Protein AF-A0A7S2NTJ8-F1 (afdb_monomer_lite)

Foldseek 3Di:
DLQQDWWFWADPVVRGTDIDTLVPDDPPTDTDDDPPGDDSDDDAQLADPDLQQKDWDDPCVPDNDPDTDIDGHDPVSSVVVDPDDDPPPPDDPDPDDDDDDDD

pLDDT: mean 72.92, std 18.72, range [36.25, 94.25]

Sequence (103 aa):
AVNTAEVGRFEPSAGVFKQAMWRDIAVGDLLLVAKGEPFPADTLVLASADPAGTFYVATKSMDGETNLKERAAPALVLDSLGSEADAAQTARPGGGAAGDQMQ

Secondary structure (DSSP, 8-state):
--TT-EEEEEETTTTEEEEEEGGG--TT--EE--TTPPPSSS------SSTT-EEEEE-HHHH----EEEEE--HHHHHHH-S---TT---------------

Organism: NCBI:txid1333877

Structure (mmCIF, N/CA/C/O backbone):
data_AF-A0A7S2NTJ8-F1
#
_entry.id   AF-A0A7S2NTJ8-F1
#
loop_
_atom_site.group_PDB
_atom_site.id
_atom_site.type_symbol
_atom_site.label_atom_id
_atom_site.label_alt_id
_atom_site.label_comp_id
_atom_site.label_asym_id
_atom_site.label_entity_id
_atom_site.label_seq_id
_atom_site.pdbx_PDB_ins_code
_atom_site.Cartn_x
_atom_site.Cartn_y
_atom_site.Cartn_z
_atom_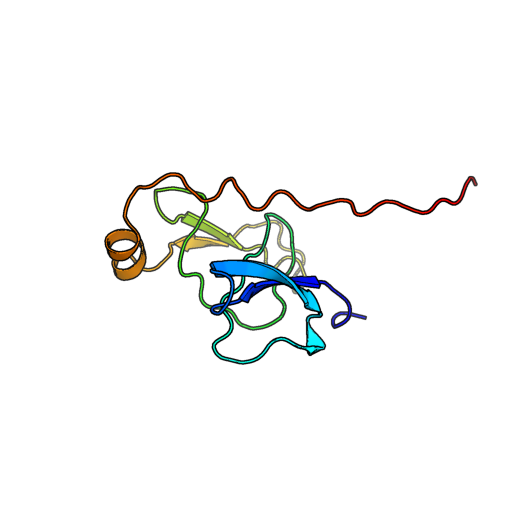site.occupancy
_atom_site.B_iso_or_equiv
_atom_site.auth_seq_id
_atom_site.auth_comp_id
_atom_site.auth_asym_id
_atom_site.auth_atom_id
_atom_site.pdbx_PDB_model_num
ATOM 1 N N . ALA A 1 1 ? 9.781 13.122 -12.894 1.00 47.97 1 ALA A N 1
ATOM 2 C CA . ALA A 1 1 ? 10.051 11.699 -13.168 1.00 47.97 1 ALA A CA 1
ATOM 3 C C . ALA A 1 1 ? 9.407 10.898 -12.046 1.00 47.97 1 ALA A C 1
ATOM 5 O O . ALA A 1 1 ? 9.948 10.879 -10.954 1.00 47.97 1 ALA A O 1
ATOM 6 N N . VAL A 1 2 ? 8.179 10.412 -12.247 1.00 58.44 2 VAL A N 1
ATOM 7 C CA . VAL A 1 2 ? 7.349 9.851 -11.156 1.00 58.44 2 VAL A CA 1
ATOM 8 C C . VAL A 1 2 ? 7.375 8.315 -11.164 1.00 58.44 2 VAL A C 1
ATOM 10 O O . VAL A 1 2 ? 7.156 7.687 -10.147 1.00 58.44 2 VAL A O 1
ATOM 13 N N . ASN A 1 3 ? 7.742 7.695 -12.287 1.00 70.75 3 ASN A N 1
ATOM 14 C CA . ASN A 1 3 ? 7.767 6.243 -12.496 1.00 70.75 3 ASN A CA 1
ATOM 15 C C . ASN A 1 3 ? 9.104 5.560 -12.138 1.00 70.75 3 ASN A C 1
ATOM 17 O O . ASN A 1 3 ? 9.318 4.407 -12.509 1.00 70.75 3 ASN A O 1
ATOM 21 N N . THR A 1 4 ? 10.010 6.273 -11.465 1.00 73.75 4 THR A N 1
ATOM 22 C CA . THR A 1 4 ? 11.324 5.767 -11.027 1.00 73.75 4 THR A CA 1
ATOM 23 C C . THR A 1 4 ? 11.387 5.506 -9.524 1.00 73.75 4 THR A C 1
ATOM 25 O O . THR A 1 4 ? 12.453 5.182 -9.014 1.00 73.75 4 THR A O 1
ATOM 28 N N . ALA A 1 5 ? 10.283 5.714 -8.805 1.00 85.38 5 ALA A N 1
ATOM 29 C CA . ALA A 1 5 ? 10.195 5.385 -7.392 1.00 85.38 5 ALA A CA 1
ATOM 30 C C . ALA A 1 5 ? 10.023 3.870 -7.201 1.00 85.38 5 ALA A C 1
ATOM 32 O O . ALA A 1 5 ? 9.590 3.155 -8.110 1.00 85.38 5 ALA A O 1
ATOM 33 N N . GLU A 1 6 ? 10.378 3.396 -6.011 1.00 89.31 6 GLU A N 1
ATOM 34 C CA . GLU A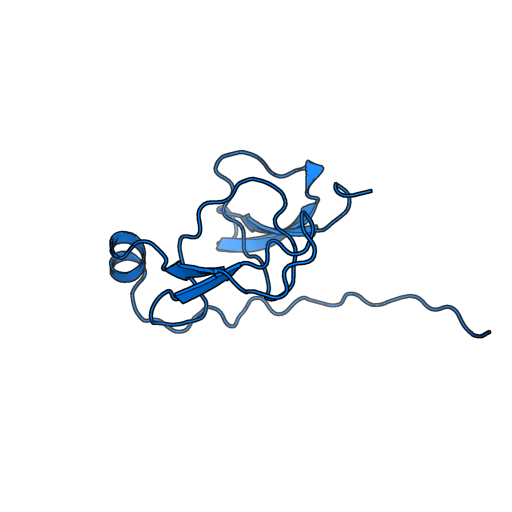 1 6 ? 10.229 2.001 -5.607 1.00 89.31 6 GLU A CA 1
ATOM 35 C C . GLU A 1 6 ? 9.071 1.855 -4.619 1.00 89.31 6 GLU A C 1
ATOM 37 O O . GLU A 1 6 ? 8.667 2.807 -3.949 1.00 89.31 6 GLU A O 1
ATOM 42 N N . VAL A 1 7 ? 8.510 0.655 -4.563 1.00 91.62 7 VAL A N 1
ATOM 43 C CA . VAL A 1 7 ? 7.504 0.252 -3.582 1.00 91.62 7 VAL A CA 1
ATOM 44 C C . VAL A 1 7 ? 7.739 -1.210 -3.212 1.00 91.62 7 VAL A C 1
ATOM 46 O O . VAL A 1 7 ? 8.233 -1.996 -4.025 1.00 91.62 7 VAL A O 1
ATOM 49 N N . GLY A 1 8 ? 7.389 -1.601 -1.986 1.00 93.12 8 GLY A N 1
ATOM 50 C CA . GLY A 1 8 ? 7.410 -3.008 -1.605 1.00 93.12 8 GLY A CA 1
ATOM 51 C C . GLY A 1 8 ? 6.303 -3.766 -2.333 1.00 93.12 8 GLY A C 1
ATOM 52 O O . GLY A 1 8 ? 5.134 -3.477 -2.117 1.00 93.12 8 GLY A O 1
ATOM 53 N N . ARG A 1 9 ? 6.643 -4.749 -3.162 1.00 94.25 9 ARG A N 1
ATOM 54 C CA . ARG A 1 9 ? 5.703 -5.674 -3.803 1.00 94.25 9 ARG A CA 1
ATOM 55 C C . ARG A 1 9 ? 5.829 -7.062 -3.184 1.00 94.25 9 ARG A C 1
ATOM 57 O O . ARG A 1 9 ? 6.939 -7.567 -3.025 1.00 94.25 9 ARG A O 1
ATOM 64 N N . PHE A 1 10 ? 4.704 -7.682 -2.850 1.00 93.88 10 PHE A N 1
ATOM 65 C CA . PHE A 1 10 ? 4.671 -9.040 -2.319 1.00 93.88 10 PHE A CA 1
ATOM 66 C C . PHE A 1 10 ? 5.095 -10.060 -3.380 1.00 93.88 10 PHE A C 1
ATOM 68 O O . PHE A 1 10 ? 4.614 -10.027 -4.511 1.00 93.88 10 PHE A O 1
ATOM 75 N N . GLU A 1 11 ? 5.964 -10.993 -3.006 1.00 92.69 11 GLU A N 1
ATOM 76 C CA . GLU A 1 11 ? 6.367 -12.118 -3.842 1.00 92.69 11 GLU A CA 1
ATOM 77 C C . GLU A 1 11 ? 5.777 -13.423 -3.287 1.00 92.69 11 GLU A C 1
ATOM 79 O O . GLU A 1 11 ? 6.302 -13.960 -2.306 1.00 92.69 11 GLU A O 1
ATOM 84 N N . PRO A 1 12 ? 4.725 -13.980 -3.919 1.00 88.62 12 PRO A N 1
ATOM 85 C CA . PRO A 1 12 ? 4.029 -15.162 -3.404 1.00 88.62 12 PRO A CA 1
ATOM 86 C C . PRO A 1 12 ? 4.933 -16.386 -3.248 1.00 88.62 12 PRO A C 1
ATOM 88 O O . PRO A 1 12 ? 4.773 -17.157 -2.309 1.00 88.62 12 PRO A O 1
ATOM 91 N N . SER A 1 13 ? 5.910 -16.547 -4.144 1.00 89.75 13 SER A N 1
ATOM 92 C CA . SER A 1 13 ? 6.847 -17.675 -4.139 1.00 89.75 13 SER A CA 1
ATOM 93 C C . SER A 1 13 ? 7.763 -17.696 -2.913 1.00 89.75 13 SER A C 1
ATOM 95 O O . SER A 1 13 ? 8.223 -18.761 -2.514 1.00 89.75 13 SER A O 1
ATOM 97 N N . ALA A 1 14 ? 8.057 -16.524 -2.345 1.00 88.12 14 ALA A N 1
ATOM 98 C CA . ALA A 1 14 ? 8.975 -16.363 -1.222 1.00 88.12 14 ALA A CA 1
ATOM 99 C C . ALA A 1 14 ? 8.267 -15.933 0.074 1.00 88.12 14 ALA A C 1
ATOM 101 O O . ALA A 1 14 ? 8.881 -15.976 1.135 1.00 88.12 14 ALA A O 1
ATOM 102 N N . GLY A 1 15 ? 6.999 -15.513 -0.002 1.00 89.69 15 GLY A N 1
ATOM 103 C CA . GLY A 1 15 ? 6.229 -15.031 1.146 1.00 89.69 15 GLY A CA 1
ATOM 104 C C . GLY A 1 15 ? 6.752 -13.718 1.735 1.00 89.69 15 GLY A C 1
ATOM 105 O O . GLY A 1 15 ? 6.492 -13.429 2.897 1.00 89.69 15 GLY A O 1
ATOM 106 N N . VAL A 1 16 ? 7.507 -12.931 0.963 1.00 90.56 16 VAL A N 1
ATOM 107 C CA . VAL A 1 16 ? 8.156 -11.692 1.428 1.00 90.56 16 VAL A CA 1
ATOM 108 C C . VAL A 1 16 ? 7.864 -10.526 0.492 1.00 90.56 16 VAL A C 1
ATOM 110 O O . VAL A 1 16 ? 7.591 -10.719 -0.692 1.00 90.56 16 VAL A O 1
ATOM 113 N N . PHE A 1 17 ? 7.967 -9.300 1.004 1.00 91.00 17 PHE A N 1
ATOM 114 C CA . PHE A 1 17 ? 7.919 -8.091 0.182 1.00 91.00 17 PHE A CA 1
ATOM 115 C C . PHE A 1 17 ? 9.315 -7.748 -0.352 1.00 91.00 17 PHE A C 1
ATOM 117 O O . PHE A 1 17 ? 10.275 -7.658 0.414 1.00 91.00 17 PHE A O 1
ATOM 124 N N . LYS A 1 18 ? 9.433 -7.516 -1.663 1.00 92.81 18 LYS A N 1
ATOM 125 C CA . LYS A 1 18 ? 10.662 -7.042 -2.320 1.00 92.81 18 LYS A CA 1
ATOM 126 C C . LYS A 1 18 ? 10.452 -5.673 -2.951 1.00 92.81 18 LYS A C 1
ATOM 128 O O . LYS A 1 18 ? 9.342 -5.334 -3.343 1.00 92.81 18 LYS A O 1
ATOM 133 N N . GLN A 1 19 ? 11.522 -4.889 -3.062 1.00 91.62 19 GLN A N 1
ATOM 134 C CA . GLN A 1 19 ? 11.461 -3.605 -3.761 1.00 91.62 19 GLN A CA 1
ATOM 135 C C . GLN A 1 19 ? 11.215 -3.829 -5.255 1.00 91.62 19 GLN A C 1
ATOM 137 O O . GLN A 1 19 ? 11.878 -4.656 -5.885 1.00 91.62 19 GLN A O 1
ATOM 142 N N . ALA A 1 20 ? 10.248 -3.101 -5.802 1.00 91.25 20 ALA A N 1
ATOM 143 C CA . ALA A 1 20 ? 9.918 -3.088 -7.217 1.00 91.25 20 ALA A CA 1
ATOM 144 C C . ALA A 1 20 ? 9.743 -1.644 -7.691 1.00 91.25 20 ALA A C 1
ATOM 146 O O . ALA A 1 20 ? 9.202 -0.801 -6.973 1.00 91.25 20 ALA A O 1
ATOM 147 N N . MET A 1 21 ? 10.188 -1.361 -8.913 1.00 91.31 21 MET A N 1
ATOM 148 C CA . MET A 1 21 ? 10.003 -0.051 -9.534 1.00 91.31 21 MET A CA 1
ATOM 149 C C . MET A 1 21 ? 8.535 0.153 -9.904 1.00 91.31 21 MET A C 1
ATOM 151 O O . MET A 1 21 ? 7.863 -0.778 -10.343 1.00 91.31 21 MET A O 1
ATOM 155 N N . TRP A 1 22 ? 8.051 1.392 -9.824 1.00 91.44 22 TRP A N 1
ATOM 156 C CA . TRP A 1 22 ? 6.656 1.731 -10.136 1.00 91.44 22 TRP A CA 1
ATOM 157 C C . TRP A 1 22 ? 6.215 1.310 -11.540 1.00 91.44 22 TRP A C 1
ATOM 159 O O . TRP A 1 22 ? 5.066 0.930 -11.738 1.00 91.44 22 TRP A O 1
ATOM 169 N N . ARG A 1 23 ? 7.129 1.339 -12.515 1.00 89.19 23 ARG A N 1
ATOM 170 C CA . ARG A 1 23 ? 6.862 0.895 -13.893 1.00 89.19 23 ARG A CA 1
ATOM 171 C C . ARG A 1 23 ? 6.571 -0.607 -14.026 1.00 89.19 23 ARG A C 1
ATOM 173 O O . ARG A 1 23 ? 6.034 -1.013 -15.049 1.00 89.19 23 ARG A O 1
ATOM 180 N N . ASP A 1 24 ? 6.963 -1.402 -13.032 1.00 90.81 24 ASP A N 1
ATOM 181 C CA . ASP A 1 24 ? 6.865 -2.864 -13.038 1.00 90.81 24 ASP A CA 1
ATOM 182 C C . ASP A 1 24 ? 5.668 -3.365 -12.201 1.00 90.81 24 ASP A C 1
ATOM 184 O O . ASP A 1 24 ? 5.498 -4.574 -12.028 1.00 90.81 24 ASP A O 1
ATOM 188 N N . ILE A 1 25 ? 4.846 -2.445 -11.676 1.00 92.00 25 ILE A N 1
ATOM 189 C CA . ILE A 1 25 ? 3.639 -2.742 -10.896 1.00 92.00 25 ILE A CA 1
ATOM 190 C C . ILE A 1 25 ? 2.456 -3.012 -11.826 1.00 92.00 25 ILE A C 1
ATOM 192 O O . ILE A 1 25 ? 2.178 -2.235 -12.742 1.00 92.00 25 ILE A O 1
ATOM 196 N N . ALA A 1 26 ? 1.728 -4.095 -11.558 1.00 92.62 26 ALA A N 1
ATOM 197 C CA . ALA A 1 26 ? 0.547 -4.504 -12.307 1.00 92.62 26 ALA A CA 1
ATOM 198 C C . ALA A 1 26 ? -0.697 -4.637 -11.413 1.00 92.62 26 ALA A C 1
ATOM 200 O O . ALA A 1 26 ? -0.622 -4.749 -10.189 1.00 92.62 26 ALA A O 1
ATOM 201 N N . VAL A 1 27 ? -1.877 -4.636 -12.040 1.00 93.38 27 VAL A N 1
ATOM 202 C CA . VAL A 1 27 ? -3.148 -4.865 -11.338 1.00 93.38 27 VAL A CA 1
ATOM 203 C C . VAL A 1 27 ? -3.138 -6.254 -10.698 1.00 93.38 27 VAL A C 1
ATOM 205 O O . VAL A 1 27 ? -2.881 -7.248 -11.373 1.00 93.38 27 VAL A O 1
ATOM 208 N N . GLY A 1 28 ? -3.459 -6.309 -9.404 1.00 90.12 28 GLY A N 1
ATOM 209 C CA . GLY A 1 28 ? -3.424 -7.534 -8.602 1.00 90.12 28 GLY A CA 1
ATOM 210 C C . GLY A 1 28 ? -2.172 -7.678 -7.735 1.00 90.12 28 GLY A C 1
ATOM 211 O O . GLY A 1 28 ? -2.148 -8.553 -6.873 1.00 90.12 28 GLY A O 1
ATOM 212 N N . ASP A 1 29 ? -1.172 -6.807 -7.901 1.00 92.81 29 ASP A N 1
ATOM 213 C CA . ASP A 1 29 ? -0.013 -6.774 -7.012 1.00 92.81 29 ASP A CA 1
ATOM 214 C C . ASP A 1 29 ? -0.407 -6.300 -5.605 1.00 92.81 29 ASP A C 1
ATOM 216 O O . ASP A 1 29 ? -1.103 -5.296 -5.428 1.00 92.81 29 ASP A O 1
ATOM 220 N N . LEU A 1 30 ? 0.085 -7.008 -4.586 1.00 92.56 30 LEU A N 1
ATOM 221 C CA . LEU A 1 30 ? -0.016 -6.574 -3.195 1.00 92.56 30 LEU A CA 1
ATOM 222 C C . LEU A 1 30 ? 1.177 -5.687 -2.860 1.00 92.56 30 LEU A C 1
ATOM 224 O O . LEU A 1 30 ? 2.331 -6.110 -2.968 1.00 92.56 30 LEU A O 1
ATOM 228 N N . LEU A 1 31 ? 0.883 -4.459 -2.442 1.00 92.94 31 LEU A N 1
ATOM 229 C CA . LEU A 1 31 ? 1.887 -3.440 -2.176 1.00 92.94 31 LEU A CA 1
ATOM 230 C C . LEU A 1 31 ? 1.969 -3.125 -0.683 1.00 92.94 31 LEU A C 1
ATOM 232 O O . LEU A 1 31 ? 0.948 -2.953 -0.019 1.00 92.94 31 LEU A O 1
ATOM 236 N N . LEU A 1 32 ? 3.193 -2.989 -0.183 1.00 91.75 32 LEU A N 1
ATOM 237 C CA . LEU A 1 32 ? 3.506 -2.429 1.123 1.00 91.75 32 LEU A CA 1
ATOM 238 C C . LEU A 1 32 ? 4.075 -1.025 0.917 1.00 91.75 32 LEU A C 1
ATOM 240 O O . LEU A 1 32 ? 5.185 -0.860 0.408 1.00 91.75 32 LEU A O 1
ATOM 244 N N . VAL A 1 33 ? 3.295 -0.022 1.311 1.00 90.31 33 VAL A N 1
ATOM 245 C CA . VAL A 1 33 ? 3.647 1.398 1.197 1.00 90.31 33 VAL A CA 1
ATOM 246 C C . VAL A 1 33 ? 3.995 1.923 2.583 1.00 90.31 33 VAL A C 1
ATOM 248 O O . VAL A 1 33 ? 3.202 1.776 3.517 1.00 90.31 33 VAL A O 1
ATOM 251 N N . ALA A 1 34 ? 5.175 2.525 2.741 1.00 87.69 34 ALA A N 1
ATOM 252 C CA . ALA A 1 34 ? 5.568 3.089 4.025 1.00 87.69 34 ALA A CA 1
ATOM 253 C C . ALA A 1 34 ? 4.932 4.468 4.258 1.00 87.69 34 ALA A C 1
ATOM 255 O O . ALA A 1 34 ? 4.504 5.171 3.340 1.00 87.69 34 ALA A O 1
ATOM 256 N N . LYS A 1 35 ? 4.889 4.895 5.524 1.00 84.69 35 LYS A N 1
ATOM 257 C CA . LYS A 1 35 ? 4.369 6.216 5.890 1.00 84.69 35 LYS A CA 1
ATOM 258 C C . LYS A 1 35 ? 5.136 7.322 5.157 1.00 84.69 35 LYS A C 1
ATOM 260 O O . LYS A 1 35 ? 6.348 7.440 5.304 1.00 84.69 35 LYS A O 1
ATOM 265 N N . GLY A 1 36 ? 4.400 8.183 4.457 1.00 82.06 36 GLY A N 1
ATOM 266 C CA . GLY A 1 36 ? 4.961 9.328 3.736 1.00 82.06 36 GLY A CA 1
ATOM 267 C C . GLY A 1 36 ? 5.450 9.006 2.324 1.00 82.06 36 GLY A C 1
ATOM 268 O O . GLY A 1 36 ? 5.888 9.922 1.631 1.00 82.06 36 GLY A O 1
ATOM 269 N N . GLU A 1 37 ? 5.347 7.752 1.881 1.00 85.06 37 GLU A N 1
ATOM 270 C CA . GLU A 1 37 ? 5.608 7.390 0.491 1.00 85.06 37 GLU A CA 1
ATOM 271 C C . GLU A 1 37 ? 4.367 7.660 -0.377 1.00 85.06 37 GLU A C 1
ATOM 273 O O . GLU A 1 37 ? 3.231 7.466 0.072 1.00 85.06 37 GLU A O 1
ATOM 278 N N . PRO A 1 38 ? 4.554 8.152 -1.612 1.00 84.44 38 PRO A N 1
ATOM 279 C CA . PRO A 1 38 ? 3.451 8.355 -2.534 1.00 84.44 38 PRO A CA 1
ATOM 280 C C . PRO A 1 38 ? 2.956 7.018 -3.101 1.00 84.44 38 PRO A C 1
ATOM 282 O O . PRO A 1 38 ? 3.687 6.029 -3.149 1.00 84.44 38 PRO A O 1
ATOM 285 N N . PHE A 1 39 ? 1.706 6.995 -3.560 1.00 85.94 39 PHE A N 1
ATOM 286 C CA . PHE A 1 39 ? 1.128 5.808 -4.183 1.00 85.94 39 PHE A CA 1
ATOM 287 C C . PHE A 1 39 ? 1.492 5.736 -5.675 1.00 85.94 39 PHE A C 1
ATOM 289 O O . PHE A 1 39 ? 1.407 6.759 -6.360 1.00 85.94 39 PHE A O 1
ATOM 296 N N . PRO A 1 40 ? 1.856 4.547 -6.194 1.00 86.50 40 PRO A N 1
ATOM 297 C CA . PRO A 1 40 ? 2.228 4.374 -7.599 1.00 86.50 40 PRO A CA 1
ATOM 298 C C . PRO A 1 40 ? 1.046 4.465 -8.573 1.00 86.50 40 PRO A C 1
ATOM 300 O O . PRO A 1 40 ? 1.239 4.787 -9.744 1.00 86.50 40 PRO A O 1
ATOM 303 N N . ALA A 1 41 ? -0.163 4.160 -8.101 1.00 86.88 41 ALA A N 1
ATOM 304 C CA . ALA A 1 41 ? -1.403 4.118 -8.870 1.00 86.88 41 ALA A CA 1
ATOM 305 C C . ALA A 1 41 ? -2.610 4.280 -7.926 1.00 86.88 41 ALA A C 1
ATOM 307 O O . ALA A 1 41 ? -2.435 4.447 -6.716 1.00 86.88 41 ALA A O 1
ATOM 308 N N . ASP A 1 42 ? -3.827 4.181 -8.462 1.00 85.69 42 ASP A N 1
ATOM 309 C CA . ASP A 1 42 ? -5.039 4.057 -7.651 1.00 85.69 42 ASP A CA 1
ATOM 310 C C . ASP A 1 42 ? -5.020 2.717 -6.902 1.00 85.69 42 ASP A C 1
ATOM 312 O O . ASP A 1 42 ? -5.057 1.644 -7.507 1.00 85.69 42 ASP A O 1
ATOM 316 N N . THR A 1 43 ? -4.931 2.769 -5.574 1.00 87.12 43 THR A N 1
ATOM 317 C CA . THR A 1 43 ? -4.795 1.586 -4.716 1.00 87.12 43 THR A CA 1
ATOM 318 C C . THR A 1 43 ? -6.004 1.401 -3.804 1.00 87.12 43 THR A C 1
ATOM 320 O O . THR A 1 43 ? -6.664 2.356 -3.391 1.00 87.12 43 THR A O 1
ATOM 323 N N . LEU A 1 44 ? -6.275 0.143 -3.451 1.00 87.38 44 LEU A N 1
ATOM 324 C CA . LEU A 1 44 ? -7.213 -0.213 -2.392 1.00 87.38 44 LEU A CA 1
ATOM 325 C C . LEU A 1 44 ? -6.423 -0.613 -1.145 1.00 87.38 44 LEU A C 1
ATOM 327 O O . LEU A 1 44 ? -5.660 -1.577 -1.173 1.00 87.38 44 LEU A O 1
ATOM 331 N N . VAL A 1 45 ? -6.611 0.119 -0.048 1.00 87.56 45 VAL A N 1
ATOM 332 C CA . VAL A 1 45 ? -5.946 -0.191 1.223 1.00 87.56 45 VAL A CA 1
ATOM 333 C C . VAL A 1 45 ? -6.688 -1.324 1.924 1.00 87.56 45 VAL A C 1
ATOM 335 O O . VAL A 1 45 ? -7.869 -1.202 2.248 1.00 87.56 45 VAL A O 1
ATOM 338 N N . LEU A 1 46 ? -5.975 -2.426 2.142 1.00 85.94 46 LEU A N 1
ATOM 339 C CA . LEU A 1 46 ? -6.491 -3.650 2.758 1.00 85.94 46 LEU A CA 1
ATOM 340 C C . LEU A 1 46 ? -6.260 -3.687 4.271 1.00 85.94 46 LEU A C 1
ATOM 342 O O . LEU A 1 46 ? -7.107 -4.170 5.013 1.00 85.94 46 LEU A O 1
ATOM 346 N N . ALA A 1 47 ? -5.127 -3.151 4.718 1.00 84.44 47 ALA A N 1
ATOM 347 C CA . ALA A 1 47 ? -4.736 -3.092 6.116 1.00 84.44 47 ALA A CA 1
ATOM 348 C C . ALA A 1 47 ? -3.885 -1.846 6.373 1.00 84.44 47 ALA A C 1
ATOM 350 O O . ALA A 1 47 ? -3.263 -1.299 5.459 1.00 84.44 47 ALA A O 1
ATOM 351 N N . SER A 1 48 ? -3.858 -1.419 7.630 1.00 85.31 48 SER A N 1
ATOM 352 C CA . SER A 1 48 ? -3.001 -0.347 8.130 1.00 85.31 48 SER A CA 1
ATOM 353 C C . SER A 1 48 ? -2.144 -0.891 9.269 1.00 85.31 48 SER A C 1
ATOM 355 O O . SER A 1 48 ? -2.472 -1.913 9.865 1.00 85.31 48 SER A O 1
ATOM 357 N N . ALA A 1 49 ? -1.057 -0.192 9.591 1.00 81.81 49 ALA A N 1
ATOM 358 C CA . ALA A 1 49 ? -0.285 -0.470 10.802 1.00 81.81 49 ALA A CA 1
ATOM 359 C C . ALA A 1 49 ? -1.080 -0.152 12.085 1.00 81.81 49 ALA A C 1
ATOM 361 O O . ALA A 1 49 ? -0.715 -0.613 13.163 1.00 81.81 49 ALA A O 1
ATOM 362 N N . ASP A 1 50 ? -2.143 0.650 11.975 1.00 80.50 50 ASP A N 1
ATOM 363 C CA . ASP A 1 50 ? -3.097 0.865 13.058 1.00 80.50 50 ASP A CA 1
ATOM 364 C C . ASP A 1 50 ? -4.024 -0.363 13.191 1.00 80.50 50 ASP A C 1
ATOM 366 O O . ASP A 1 50 ? -4.675 -0.721 12.203 1.00 80.50 50 ASP A O 1
ATOM 370 N N . PRO A 1 51 ? -4.136 -0.988 14.380 1.00 73.88 51 PRO A N 1
ATOM 371 C CA . PRO A 1 51 ? -5.047 -2.109 14.623 1.00 73.88 51 PRO A CA 1
ATOM 372 C C . PRO A 1 51 ? -6.522 -1.799 14.338 1.00 73.88 51 PRO A C 1
ATOM 374 O O . PRO A 1 51 ? -7.291 -2.706 14.034 1.00 73.88 51 PRO A O 1
ATOM 377 N N . ALA A 1 52 ? -6.931 -0.528 14.412 1.00 75.88 52 ALA A N 1
ATOM 378 C CA . ALA A 1 52 ? -8.274 -0.094 14.033 1.00 75.88 52 ALA A CA 1
ATOM 379 C C . ALA A 1 52 ? -8.470 -0.014 12.505 1.00 75.88 52 ALA A C 1
ATOM 381 O O . ALA A 1 52 ? -9.568 0.272 12.032 1.00 75.88 52 ALA A O 1
ATOM 382 N N . GLY A 1 53 ? -7.411 -0.233 11.717 1.00 76.31 53 GLY A N 1
ATOM 383 C CA . GLY A 1 53 ? -7.423 -0.108 10.263 1.00 76.31 53 GLY A CA 1
ATOM 384 C C . GLY A 1 53 ? -7.461 1.333 9.764 1.00 76.31 53 GLY A C 1
ATOM 385 O O . GLY A 1 53 ? -7.651 1.554 8.567 1.00 76.31 53 GLY A O 1
ATOM 386 N N . THR A 1 54 ? -7.286 2.312 10.652 1.00 83.75 54 THR A N 1
ATOM 387 C CA . THR A 1 54 ? -7.295 3.734 10.308 1.00 83.75 54 THR A CA 1
ATOM 388 C C . THR A 1 54 ? -5.995 4.131 9.615 1.00 83.75 54 THR A C 1
ATOM 390 O O . THR A 1 54 ? -4.894 3.733 10.004 1.00 83.75 54 THR A O 1
ATOM 393 N N . PHE A 1 55 ? -6.108 4.928 8.559 1.00 84.38 55 PHE A N 1
ATOM 394 C CA . PHE A 1 55 ? -4.975 5.502 7.851 1.00 84.38 55 PHE A CA 1
ATOM 395 C C . PHE A 1 55 ? -5.309 6.894 7.315 1.00 84.38 55 PHE A C 1
ATOM 397 O O . PHE A 1 55 ? -6.467 7.296 7.196 1.00 84.38 55 PHE A O 1
ATOM 404 N N . TYR A 1 56 ? -4.2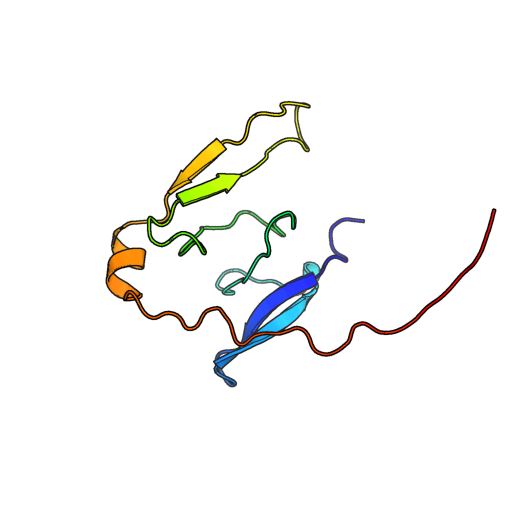62 7.642 6.982 1.00 85.69 56 TYR A N 1
ATOM 405 C CA . TYR A 1 56 ? -4.367 9.035 6.572 1.00 85.69 56 TYR A CA 1
ATOM 406 C C . TYR A 1 56 ? -3.775 9.209 5.184 1.00 85.69 56 TYR A C 1
ATOM 408 O O . TYR A 1 56 ? -2.624 8.839 4.946 1.00 85.69 56 TYR A O 1
ATOM 416 N N . VAL A 1 57 ? -4.544 9.811 4.279 1.00 82.06 57 VAL A N 1
ATOM 417 C CA . VAL A 1 57 ? -4.081 10.122 2.925 1.00 82.06 57 VAL A CA 1
ATOM 418 C C . VAL A 1 57 ? -3.983 11.631 2.762 1.00 82.06 57 VAL A C 1
ATOM 420 O O . VAL A 1 57 ? -4.964 12.357 2.930 1.00 82.06 57 VAL A O 1
ATOM 423 N N . ALA A 1 58 ? -2.787 12.102 2.417 1.00 72.88 58 ALA A N 1
ATOM 424 C CA . ALA A 1 58 ? -2.564 13.480 2.012 1.00 72.88 58 ALA A CA 1
ATOM 425 C C . ALA A 1 58 ? -2.757 13.598 0.496 1.00 72.88 58 ALA A C 1
ATOM 427 O O . ALA A 1 58 ? -2.007 12.997 -0.268 1.00 72.88 58 ALA A O 1
ATOM 428 N N . THR A 1 59 ? -3.702 14.422 0.045 1.00 66.94 59 THR A N 1
ATOM 429 C CA . THR A 1 59 ? -3.845 14.793 -1.380 1.00 66.94 59 THR A CA 1
ATOM 430 C C . THR A 1 59 ? -3.131 16.107 -1.706 1.00 66.94 59 THR A C 1
ATOM 432 O O . THR A 1 59 ? -3.461 16.783 -2.679 1.00 66.94 59 THR A O 1
ATOM 435 N N . LYS A 1 60 ? -2.130 16.475 -0.890 1.00 59.72 60 LYS A N 1
ATOM 436 C CA . LYS A 1 60 ? -1.422 17.766 -0.932 1.00 59.72 60 LYS A CA 1
ATOM 437 C C . LYS A 1 60 ? -0.846 18.098 -2.317 1.00 59.72 60 LYS A C 1
ATOM 439 O O . LYS A 1 60 ? -0.724 19.268 -2.662 1.00 59.72 60 LYS A O 1
ATOM 444 N N . SER A 1 61 ? -0.540 17.082 -3.121 1.00 55.44 61 SER A N 1
ATOM 445 C CA . SER A 1 61 ? 0.046 17.204 -4.459 1.00 55.44 61 SER A CA 1
ATOM 446 C C . SER A 1 61 ? -0.886 17.796 -5.531 1.00 55.44 61 SER A C 1
ATOM 448 O O . SER A 1 61 ? -0.412 18.025 -6.639 1.00 55.44 61 SER A O 1
ATOM 450 N N . MET A 1 62 ? -2.176 18.033 -5.242 1.00 53.75 62 MET A N 1
ATOM 451 C CA . MET A 1 62 ? -3.137 18.573 -6.222 1.00 53.75 62 MET A CA 1
ATOM 452 C C . MET A 1 62 ? -3.747 19.947 -5.887 1.00 53.75 62 MET A C 1
ATOM 454 O O . MET A 1 62 ? -4.184 20.607 -6.821 1.00 53.75 62 MET A O 1
ATOM 458 N N . ASP A 1 63 ? -3.771 20.401 -4.624 1.00 53.47 63 ASP A N 1
ATOM 459 C CA . ASP A 1 63 ? -4.505 21.640 -4.252 1.00 53.47 63 ASP A CA 1
ATOM 460 C C . ASP A 1 63 ? -3.919 22.421 -3.048 1.00 53.47 63 ASP A C 1
ATOM 462 O O . ASP A 1 63 ? -4.526 23.341 -2.514 1.00 53.47 63 ASP A O 1
ATOM 466 N N . GLY A 1 64 ? -2.730 22.062 -2.543 1.00 56.81 64 GLY A N 1
ATOM 467 C CA . GLY A 1 64 ? -2.099 22.803 -1.432 1.00 56.81 64 GLY A CA 1
ATOM 468 C C . GLY A 1 64 ? -2.770 22.655 -0.054 1.00 56.81 64 GLY A C 1
ATOM 469 O O . GLY A 1 64 ? -2.276 23.215 0.925 1.00 56.81 64 GLY A O 1
ATOM 470 N N . GLU A 1 65 ? -3.834 21.858 0.063 1.00 58.41 65 GLU A N 1
ATOM 471 C CA . GLU A 1 65 ? -4.475 21.524 1.336 1.00 58.41 65 GLU A CA 1
ATOM 472 C C . GLU A 1 65 ? -3.516 20.745 2.261 1.00 58.41 65 GLU A C 1
ATOM 474 O O . GLU A 1 65 ? -2.929 19.724 1.893 1.00 58.41 65 GLU A O 1
ATOM 479 N N . THR A 1 66 ? -3.366 21.205 3.504 1.00 57.16 66 THR A N 1
ATOM 480 C CA . THR A 1 66 ? -2.638 20.511 4.586 1.00 57.16 66 THR A CA 1
ATOM 481 C C . THR A 1 66 ? -3.479 19.449 5.296 1.00 57.16 66 THR A C 1
ATOM 483 O O . THR A 1 66 ? -2.998 18.816 6.234 1.00 57.16 66 THR A O 1
ATOM 486 N N . ASN A 1 67 ? -4.727 19.252 4.873 1.00 64.81 67 ASN A N 1
ATOM 487 C CA . ASN A 1 67 ? -5.675 18.387 5.557 1.00 64.81 67 ASN A CA 1
ATOM 488 C C . ASN A 1 67 ? -5.476 16.916 5.154 1.00 64.81 67 ASN A C 1
ATOM 490 O O . ASN A 1 6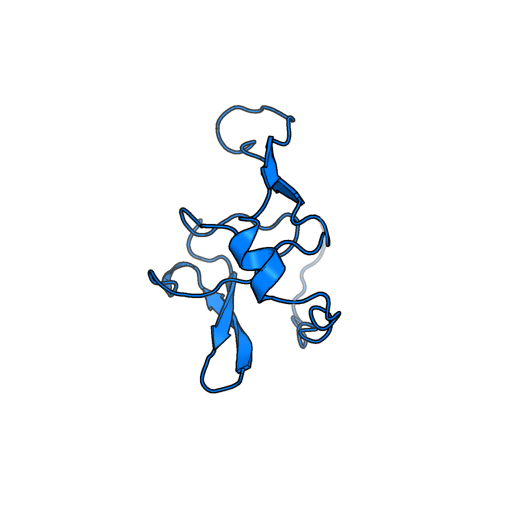7 ? -5.430 16.577 3.969 1.00 64.81 67 ASN A O 1
ATOM 494 N N . LEU A 1 68 ? -5.340 16.038 6.146 1.00 69.81 68 LEU A N 1
ATOM 495 C CA . LEU A 1 68 ? -5.240 14.597 5.941 1.00 69.81 68 LEU A CA 1
ATOM 496 C C . LEU A 1 68 ? -6.650 14.019 5.897 1.00 69.81 68 LEU A C 1
ATOM 498 O O . LEU A 1 68 ? -7.405 14.150 6.857 1.00 69.81 68 LEU A O 1
ATOM 502 N N . LYS A 1 69 ? -7.006 13.344 4.804 1.00 77.69 69 LYS A N 1
ATOM 503 C CA . LYS A 1 69 ? -8.277 12.623 4.738 1.00 77.69 69 LYS A CA 1
ATOM 504 C C . LYS A 1 69 ? -8.118 11.317 5.503 1.00 77.69 69 LYS A C 1
ATOM 506 O O . LYS A 1 69 ? -7.388 10.428 5.060 1.00 77.69 69 LYS A O 1
ATOM 511 N N . GLU A 1 70 ? -8.785 11.231 6.647 1.00 82.56 70 GLU A N 1
ATOM 512 C CA . GLU A 1 70 ? -8.910 9.996 7.415 1.00 82.56 70 GLU A CA 1
ATOM 513 C C . GLU A 1 70 ? -9.747 8.985 6.626 1.00 82.56 70 GLU A C 1
ATOM 515 O O . GLU A 1 70 ? -10.793 9.310 6.052 1.00 82.56 70 GLU A O 1
ATOM 520 N N . ARG A 1 71 ? -9.247 7.757 6.547 1.00 84.06 71 ARG A N 1
ATOM 521 C CA . ARG A 1 71 ? -9.885 6.621 5.888 1.00 84.06 71 ARG A CA 1
ATOM 522 C C . ARG A 1 71 ? -9.699 5.387 6.766 1.00 84.06 71 ARG A C 1
ATOM 524 O O . ARG A 1 71 ? -8.752 5.310 7.543 1.00 84.06 71 ARG A O 1
ATOM 531 N N . ALA A 1 72 ? -10.589 4.416 6.614 1.00 81.94 72 ALA A N 1
ATOM 532 C CA . ALA A 1 72 ? -10.509 3.135 7.305 1.00 81.94 72 ALA A CA 1
ATOM 533 C C . ALA A 1 72 ? -10.461 1.995 6.286 1.00 81.94 72 ALA A C 1
ATOM 535 O O . ALA A 1 72 ? -11.137 2.051 5.252 1.00 81.94 72 ALA A O 1
ATOM 536 N N . ALA A 1 73 ? -9.646 0.981 6.569 1.00 81.06 73 ALA A N 1
ATOM 537 C CA . ALA A 1 73 ? -9.601 -0.244 5.786 1.00 81.06 73 ALA A CA 1
ATOM 538 C C . ALA A 1 73 ? -10.919 -1.038 5.940 1.00 81.06 73 ALA A C 1
ATOM 540 O O . ALA A 1 73 ? -11.599 -0.919 6.964 1.00 81.06 73 ALA A O 1
ATOM 541 N N . PRO A 1 74 ? -11.319 -1.843 4.939 1.00 80.25 74 PRO A N 1
ATOM 542 C CA . PRO A 1 74 ? -12.551 -2.620 5.018 1.00 80.25 74 PRO A CA 1
ATOM 543 C C . PRO A 1 74 ? -12.550 -3.586 6.212 1.00 80.25 74 PRO A C 1
ATOM 545 O O . PRO A 1 74 ? -11.655 -4.420 6.341 1.00 80.25 74 PRO A O 1
ATOM 548 N N . ALA A 1 75 ? -13.598 -3.529 7.041 1.00 72.25 75 ALA A N 1
ATOM 549 C CA . ALA A 1 75 ? -13.735 -4.360 8.245 1.00 72.25 75 ALA A CA 1
ATOM 550 C C . ALA A 1 75 ? -13.621 -5.870 7.965 1.00 72.25 75 ALA A C 1
ATOM 552 O O . ALA A 1 75 ? -13.043 -6.601 8.760 1.00 72.25 75 ALA A O 1
ATOM 553 N N . LEU A 1 76 ? -14.109 -6.322 6.803 1.00 72.88 76 LEU A N 1
ATOM 554 C CA . LEU A 1 76 ? -14.004 -7.718 6.364 1.00 72.88 76 LEU A CA 1
ATOM 555 C C . LEU A 1 76 ? -12.546 -8.198 6.284 1.00 72.88 76 LEU A C 1
ATOM 557 O O . LEU A 1 76 ? -12.246 -9.343 6.609 1.00 72.88 76 LEU A O 1
ATOM 561 N N . VAL A 1 77 ? -11.644 -7.323 5.836 1.00 72.12 77 VAL A N 1
ATOM 562 C CA . VAL A 1 77 ? -10.228 -7.656 5.664 1.00 72.12 77 VAL A CA 1
ATOM 563 C C . VAL A 1 77 ? -9.509 -7.629 7.010 1.00 72.12 77 VAL A C 1
ATOM 565 O O . VAL A 1 77 ? -8.717 -8.522 7.282 1.00 72.12 77 VAL A O 1
ATOM 568 N N . LEU A 1 78 ? -9.843 -6.672 7.879 1.00 70.75 78 LEU A N 1
ATOM 569 C CA . LEU A 1 78 ? -9.324 -6.603 9.251 1.00 70.75 78 LEU A CA 1
ATOM 570 C C . LEU A 1 78 ? -9.671 -7.856 10.069 1.00 70.75 78 LEU A C 1
ATOM 572 O O . LEU A 1 78 ? -8.798 -8.406 10.732 1.00 70.75 78 LEU A O 1
ATOM 576 N N . ASP A 1 79 ? -10.913 -8.336 9.975 1.00 71.38 79 ASP A N 1
ATOM 577 C CA . ASP A 1 79 ? -11.362 -9.562 10.654 1.00 71.38 79 ASP A CA 1
ATOM 578 C C . ASP A 1 79 ? -10.650 -10.814 10.112 1.00 71.38 79 ASP A C 1
ATOM 580 O O . ASP A 1 79 ? -10.244 -11.699 10.861 1.00 71.38 79 ASP A O 1
ATOM 584 N N . SER A 1 80 ? -10.416 -10.850 8.795 1.00 68.56 80 SER A N 1
ATOM 585 C CA . SER A 1 80 ? -9.755 -11.977 8.125 1.00 68.56 80 SER A CA 1
ATOM 586 C C . SER A 1 80 ? -8.245 -12.041 8.371 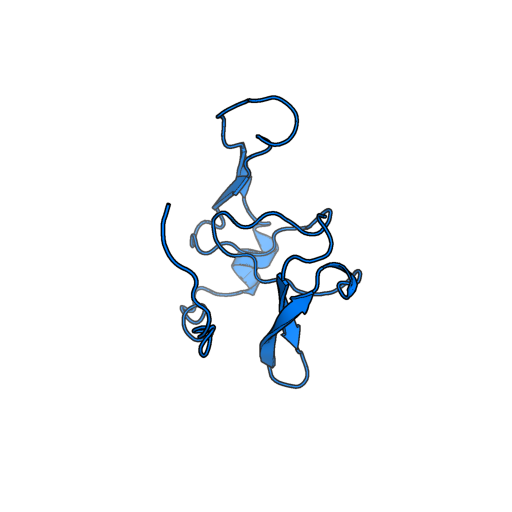1.00 68.56 80 SER A C 1
ATOM 588 O O . SER A 1 80 ? -7.661 -13.117 8.264 1.00 68.56 80 SER A O 1
ATOM 590 N N . LEU A 1 81 ? -7.597 -10.905 8.645 1.00 65.56 81 LEU A N 1
ATOM 591 C CA . LEU A 1 81 ? -6.146 -10.845 8.834 1.00 65.56 81 LEU A CA 1
ATOM 592 C C . LEU A 1 81 ? -5.702 -11.229 10.248 1.00 65.56 81 LEU A C 1
ATOM 594 O O . LEU A 1 81 ? -4.542 -11.594 10.407 1.00 65.56 81 LEU A O 1
ATOM 598 N N . GLY A 1 82 ? -6.606 -11.227 11.235 1.00 52.00 82 GLY A N 1
ATOM 599 C CA . GLY A 1 82 ? -6.292 -11.588 12.618 1.00 52.00 82 GLY A CA 1
ATOM 600 C C . GLY A 1 82 ? -5.299 -10.623 13.284 1.00 52.00 82 GLY A C 1
ATOM 601 O O . GLY A 1 82 ? -4.390 -10.068 12.672 1.00 52.00 82 GLY A O 1
ATOM 602 N N . SER A 1 83 ? -5.469 -10.382 14.582 1.00 56.75 83 SER A N 1
ATOM 603 C CA . SER A 1 83 ? -4.551 -9.548 15.368 1.00 56.75 83 SER A CA 1
ATOM 604 C C . SER A 1 83 ? -3.241 -10.296 15.644 1.00 56.75 83 SER A C 1
ATOM 606 O O . SER A 1 83 ? -3.042 -10.767 16.754 1.00 56.75 83 SER A O 1
ATOM 608 N N . GLU A 1 84 ? -2.329 -10.396 14.682 1.00 43.53 84 GLU A N 1
ATOM 609 C CA . GLU A 1 84 ? -1.019 -11.024 14.909 1.00 43.53 84 GLU A CA 1
ATOM 610 C C . GLU A 1 84 ? 0.091 -10.200 14.229 1.00 43.53 84 GLU A C 1
ATOM 612 O O . GLU A 1 84 ? 0.466 -10.416 13.082 1.00 43.53 84 GLU A O 1
ATOM 617 N N . ALA A 1 85 ? 0.523 -9.159 14.948 1.00 42.84 85 ALA A N 1
ATOM 618 C CA . ALA A 1 85 ? 1.894 -8.711 15.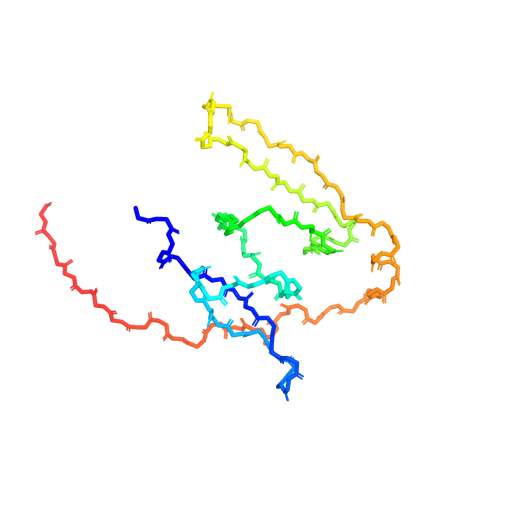246 1.00 42.84 85 ALA A CA 1
ATOM 619 C C . ALA A 1 85 ? 3.118 -9.072 14.356 1.00 42.84 85 ALA A C 1
ATOM 621 O O . ALA A 1 85 ? 4.236 -8.971 14.858 1.00 42.84 85 ALA A O 1
ATOM 622 N N . ASP A 1 86 ? 2.989 -9.400 13.067 1.00 41.28 86 ASP A N 1
ATOM 623 C CA . ASP A 1 86 ? 4.134 -9.806 12.222 1.00 41.28 86 ASP A CA 1
ATOM 624 C C . ASP A 1 86 ? 4.440 -8.849 11.050 1.00 41.28 86 ASP A C 1
ATOM 626 O O . ASP A 1 86 ? 5.034 -9.202 10.034 1.00 41.28 86 ASP A O 1
ATOM 630 N N . ALA A 1 87 ? 4.073 -7.570 11.185 1.00 45.75 87 ALA A N 1
ATOM 631 C CA . ALA A 1 87 ? 4.471 -6.528 10.228 1.00 45.75 87 ALA A CA 1
ATOM 632 C C . ALA A 1 87 ? 5.940 -6.066 10.400 1.00 45.75 87 ALA A C 1
ATOM 634 O O . ALA A 1 87 ? 6.413 -5.204 9.656 1.00 45.75 87 ALA A O 1
ATOM 635 N N . ALA A 1 88 ? 6.673 -6.598 11.387 1.00 42.94 88 ALA A N 1
ATOM 636 C CA . ALA A 1 88 ? 7.965 -6.058 11.817 1.00 42.94 88 ALA A CA 1
ATOM 637 C C . ALA A 1 88 ? 9.205 -6.673 11.134 1.00 42.94 88 ALA A C 1
ATOM 639 O O . ALA A 1 88 ? 10.300 -6.134 11.296 1.00 42.94 88 ALA A O 1
ATOM 640 N N . GLN A 1 89 ? 9.085 -7.742 10.336 1.00 41.06 89 GLN A N 1
ATOM 641 C CA . GLN A 1 89 ? 10.259 -8.458 9.805 1.00 41.06 89 GLN A CA 1
ATOM 642 C C . GLN A 1 89 ? 10.528 -8.256 8.299 1.00 41.06 89 GLN A C 1
ATOM 644 O O . GLN A 1 89 ? 11.035 -9.152 7.635 1.00 41.06 89 GLN A O 1
ATOM 649 N N . THR A 1 90 ? 10.275 -7.067 7.739 1.00 46.53 90 THR A N 1
ATOM 650 C CA . THR A 1 90 ? 10.898 -6.668 6.453 1.00 46.53 90 THR A CA 1
ATOM 651 C C . THR A 1 90 ? 11.771 -5.426 6.643 1.00 46.53 90 THR A C 1
ATOM 653 O O . THR A 1 90 ? 11.563 -4.372 6.042 1.00 46.53 90 THR A O 1
ATOM 656 N N . ALA A 1 91 ? 12.762 -5.536 7.532 1.00 40.88 91 ALA A N 1
ATOM 657 C CA . ALA A 1 91 ? 13.844 -4.564 7.625 1.00 40.88 91 ALA A CA 1
ATOM 658 C C . ALA A 1 91 ? 14.614 -4.535 6.293 1.00 40.88 91 ALA A C 1
ATOM 660 O O . ALA A 1 91 ? 15.151 -5.552 5.855 1.00 40.88 91 ALA A O 1
ATOM 661 N N . ARG A 1 92 ? 14.645 -3.363 5.645 1.00 45.09 92 ARG A N 1
ATOM 662 C CA . ARG A 1 92 ? 15.405 -3.089 4.416 1.00 45.09 92 ARG A CA 1
ATOM 663 C C . ARG A 1 92 ? 16.876 -3.505 4.608 1.00 45.09 92 ARG A C 1
ATOM 665 O O . ARG A 1 92 ? 17.543 -2.908 5.457 1.00 45.09 92 ARG A O 1
ATOM 672 N N . PRO A 1 93 ? 17.432 -4.455 3.835 1.00 37.47 93 PRO A N 1
ATOM 673 C CA . PRO A 1 93 ? 18.868 -4.666 3.831 1.00 37.47 93 PRO A CA 1
ATOM 674 C C . PRO A 1 93 ? 19.517 -3.574 2.968 1.00 37.47 93 PRO A C 1
ATOM 676 O O . PRO A 1 93 ? 19.378 -3.569 1.753 1.00 37.47 93 PRO A O 1
ATOM 679 N N . GLY A 1 94 ? 20.192 -2.628 3.626 1.00 40.50 94 GLY A N 1
ATOM 680 C CA . GLY A 1 94 ? 21.301 -1.837 3.081 1.00 40.50 94 GLY A CA 1
ATOM 681 C C . GLY A 1 94 ? 21.099 -1.140 1.730 1.00 40.50 94 GLY A C 1
ATOM 682 O O . GLY A 1 94 ? 21.567 -1.627 0.708 1.00 40.50 94 GLY A O 1
ATOM 683 N N . GLY A 1 95 ? 20.565 0.082 1.754 1.00 39.91 95 GLY A N 1
ATOM 684 C CA . GLY A 1 95 ? 20.859 1.088 0.729 1.00 39.91 95 GLY A CA 1
ATOM 685 C C . GLY A 1 95 ? 22.078 1.908 1.152 1.00 39.91 95 GLY A C 1
ATOM 686 O O . GLY A 1 95 ? 21.926 2.987 1.717 1.00 39.91 95 GLY A O 1
ATOM 687 N N . GLY A 1 96 ? 23.277 1.353 0.975 1.00 36.25 96 GLY A N 1
ATOM 688 C CA . GLY A 1 96 ? 24.539 2.073 1.138 1.00 36.25 96 GLY A CA 1
ATOM 689 C C . GLY A 1 96 ? 25.054 2.632 -0.193 1.00 36.25 96 GLY A C 1
ATOM 690 O O . GLY A 1 96 ? 24.929 1.967 -1.217 1.00 36.25 96 GLY A O 1
ATOM 691 N N . ALA A 1 97 ? 25.716 3.794 -0.096 1.00 40.19 97 ALA A N 1
ATOM 692 C CA . ALA A 1 97 ? 26.472 4.553 -1.112 1.00 40.19 97 ALA A CA 1
ATOM 693 C C . ALA A 1 97 ? 25.623 5.378 -2.108 1.00 40.19 97 ALA A C 1
ATOM 695 O O . ALA A 1 97 ? 24.622 4.898 -2.617 1.00 40.19 97 ALA A O 1
ATOM 696 N N . ALA A 1 98 ? 25.934 6.631 -2.454 1.00 42.47 98 ALA A N 1
ATOM 697 C CA . ALA A 1 98 ? 27.102 7.502 -2.261 1.00 42.47 98 ALA A CA 1
ATOM 698 C C . ALA A 1 98 ? 26.575 8.957 -2.122 1.00 42.47 98 ALA A C 1
ATOM 700 O O . ALA A 1 98 ? 25.546 9.285 -2.698 1.00 42.47 98 ALA A O 1
ATOM 701 N N . GLY A 1 99 ? 27.101 9.835 -1.267 1.00 37.16 99 GLY A N 1
ATOM 702 C CA . GLY A 1 99 ? 28.410 10.459 -1.423 1.00 37.16 99 GLY A CA 1
ATOM 703 C C . GLY A 1 99 ? 28.358 11.551 -2.496 1.00 37.16 99 GLY A C 1
ATOM 704 O O . GLY A 1 99 ? 28.583 11.222 -3.649 1.00 37.16 99 GLY A O 1
ATOM 705 N N . ASP A 1 100 ? 28.086 12.809 -2.124 1.00 44.94 100 ASP A N 1
ATOM 706 C CA . ASP A 1 100 ? 28.890 13.958 -2.575 1.00 44.94 100 ASP A CA 1
ATOM 707 C C . ASP A 1 100 ? 28.642 15.212 -1.712 1.00 44.94 100 ASP A C 1
ATOM 709 O O . ASP A 1 100 ? 27.589 15.378 -1.096 1.00 44.94 100 ASP A O 1
ATOM 713 N N . GLN A 1 101 ? 29.685 16.025 -1.609 1.00 47.38 101 GLN A N 1
ATOM 714 C CA . GLN A 1 101 ? 29.949 17.088 -0.648 1.00 47.38 101 GLN A CA 1
ATOM 715 C C . GLN A 1 101 ? 29.378 18.457 -1.061 1.00 47.38 101 GLN A C 1
ATOM 717 O O . GLN A 1 101 ? 29.135 18.722 -2.229 1.00 47.38 101 GLN A O 1
ATOM 722 N N . MET A 1 102 ? 29.271 19.341 -0.060 1.00 44.69 102 MET A N 1
ATOM 723 C CA . MET A 1 102 ? 29.508 20.797 -0.099 1.00 44.69 102 MET A CA 1
ATOM 724 C C . MET A 1 102 ? 29.219 21.573 -1.401 1.00 44.69 102 MET A C 1
ATOM 726 O O . MET A 1 102 ? 30.038 21.586 -2.323 1.00 44.69 102 MET A O 1
ATOM 730 N N . GLN A 1 103 ? 28.219 22.454 -1.337 1.00 43.66 103 GLN A N 1
ATOM 731 C CA . GLN A 1 103 ? 28.428 23.903 -1.151 1.00 43.66 103 GLN A CA 1
ATOM 732 C C . GLN A 1 103 ? 27.117 24.592 -0.777 1.00 43.66 103 GLN A C 1
ATOM 734 O O . GLN A 1 103 ? 26.080 24.252 -1.384 1.00 43.66 103 GLN A O 1
#

Radius of gyration: 16.06 Å; chains: 1; bounding box: 44×42×29 Å

InterPro domains:
  IPR008250 P-type ATPase, A domain superfamily [SSF81653] (15-73)